Protein AF-0000000079675036 (afdb_homodimer)

Solvent-accessible surface area (backbone atoms only — not comparable to full-atom values): 7641 Å² total; per-residue (Å²): 125,34,32,35,35,34,29,41,38,58,50,90,46,71,67,40,48,29,48,46,39,22,57,54,23,51,37,70,46,49,42,29,37,29,57,34,67,95,81,51,39,25,42,38,38,34,25,54,55,59,67,67,59,52,46,51,50,40,38,75,73,58,23,64,57,45,81,74,43,79,42,84,42,133,127,35,32,35,35,36,28,41,39,58,49,91,46,71,68,40,48,28,48,45,39,21,56,55,23,52,37,69,46,51,42,30,35,31,59,35,69,96,80,50,40,25,42,39,37,32,25,54,56,59,66,66,59,52,45,51,51,39,38,74,73,58,23,64,57,45,82,74,43,80,43,82,44,131

InterPro domains:
  IPR006121 Heavy metal-associated domain, HMA [PF00403] (7-62)
  IPR006121 Heavy metal-associated domain, HMA [PS50846] (2-70)
  IPR036163 Heavy metal-associated domain superfamily [SSF55008] (1-60)
  IPR042885 Heavy metal-associated isoprenylated plant protein 47/16 [PTHR46932] (1-72)

pLDDT: mean 96.89, std 3.64, range [76.5, 98.88]

Sequence (148 aa):
MKQKVVLKVAMNCEKCRSEALQVAAGQAGVDSVALDGKEKEKVVVIGDFDAVKLTNNLRKKVGATEILTLGKHNMKQKVVLKVAMNCEKCRSEALQVAAGQAGVDSVALDGKEKEKVVVIGDFDAVKLTNNLRKKVGATEILTLGKHN

Secondary structure (DSSP, 8-s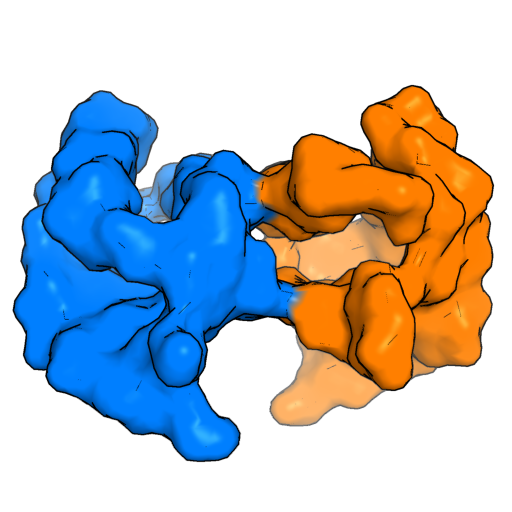tate):
-EEEEEEEE---SHHHHHHHHHHHHHSTTEEEEEEESTTS-EEEEEES--HHHHHHHHHHHT--EEEEEEEEE-/-EEEEEEEE---SHHHHHHHHHHHHHSTTEEEEEEESTTS-EEEEEES--HHHHHHHHHHHT--EEEEEEEEE-

Structure (mmCIF, N/CA/C/O backbone):
data_AF-0000000079675036-model_v1
#
loop_
_entity.id
_entity.type
_entity.pdbx_description
1 polymer 'HMA domain-containing protein'
#
loop_
_atom_site.group_PDB
_atom_site.id
_atom_site.type_symbol
_atom_site.label_atom_id
_atom_site.label_alt_id
_atom_site.label_comp_id
_atom_site.label_asym_id
_atom_site.label_entity_id
_atom_site.label_seq_id
_atom_site.pdbx_PDB_ins_code
_atom_site.Cartn_x
_atom_site.Cartn_y
_atom_site.Cartn_z
_atom_site.occupancy
_atom_site.B_iso_or_equiv
_atom_site.auth_seq_id
_atom_site.auth_comp_id
_atom_site.auth_asym_id
_atom_site.auth_atom_id
_atom_site.pdbx_PDB_model_num
ATOM 1 N N . MET A 1 1 ? 17.047 -1.987 -10.453 1 78.62 1 MET A N 1
ATOM 2 C CA . MET A 1 1 ? 15.969 -1.927 -11.43 1 78.62 1 MET A CA 1
ATOM 3 C C . MET A 1 1 ? 14.641 -2.318 -10.797 1 78.62 1 MET A C 1
ATOM 5 O O . MET A 1 1 ? 14.562 -3.307 -10.07 1 78.62 1 MET A O 1
ATOM 9 N N . LYS A 1 2 ? 13.617 -1.533 -11.023 1 94.94 2 LYS A N 1
ATOM 10 C CA . LYS A 1 2 ? 12.336 -1.777 -10.375 1 94.94 2 LYS A CA 1
ATOM 11 C C . LYS A 1 2 ? 11.469 -2.727 -11.195 1 94.94 2 LYS A C 1
ATOM 13 O O . LYS A 1 2 ? 11.711 -2.906 -12.398 1 94.94 2 LYS A O 1
ATOM 18 N N . GLN A 1 3 ? 10.695 -3.477 -10.508 1 98.62 3 GLN A N 1
ATOM 19 C CA . GLN A 1 3 ? 9.766 -4.395 -11.156 1 98.62 3 GLN A CA 1
ATOM 20 C C . GLN A 1 3 ? 8.32 -4.027 -10.844 1 98.62 3 GLN A C 1
ATOM 22 O O . GLN A 1 3 ? 8.047 -3.361 -9.844 1 98.62 3 GLN A O 1
ATOM 27 N N . LYS A 1 4 ? 7.422 -4.43 -11.828 1 98.69 4 LYS A N 1
ATOM 28 C CA . LYS A 1 4 ? 5.973 -4.441 -11.648 1 98.69 4 LYS A CA 1
ATOM 29 C C . LYS A 1 4 ? 5.438 -5.871 -11.625 1 98.69 4 LYS A C 1
ATOM 31 O O . LYS A 1 4 ? 5.629 -6.625 -12.586 1 98.69 4 LYS A O 1
ATOM 36 N N . VAL A 1 5 ? 4.844 -6.234 -10.57 1 98.75 5 VAL A N 1
ATOM 37 C CA . VAL A 1 5 ? 4.262 -7.562 -10.414 1 98.75 5 VAL A CA 1
ATOM 38 C C . VAL A 1 5 ? 2.754 -7.445 -10.195 1 98.75 5 VAL A C 1
ATOM 40 O O . VAL A 1 5 ? 2.303 -6.645 -9.367 1 98.75 5 VAL A O 1
ATOM 43 N N . VAL A 1 6 ? 1.995 -8.164 -11.016 1 98.88 6 VAL A N 1
ATOM 44 C CA . VAL A 1 6 ? 0.549 -8.25 -10.844 1 98.88 6 VAL A CA 1
ATOM 45 C C . VAL A 1 6 ? 0.176 -9.625 -10.297 1 98.88 6 VAL A C 1
ATOM 47 O O . VAL A 1 6 ? 0.506 -10.648 -10.898 1 98.88 6 VAL A O 1
ATOM 50 N N . LEU A 1 7 ? -0.489 -9.633 -9.148 1 98.81 7 LEU A N 1
ATOM 51 C CA . LEU A 1 7 ? -0.859 -10.875 -8.477 1 98.81 7 LEU A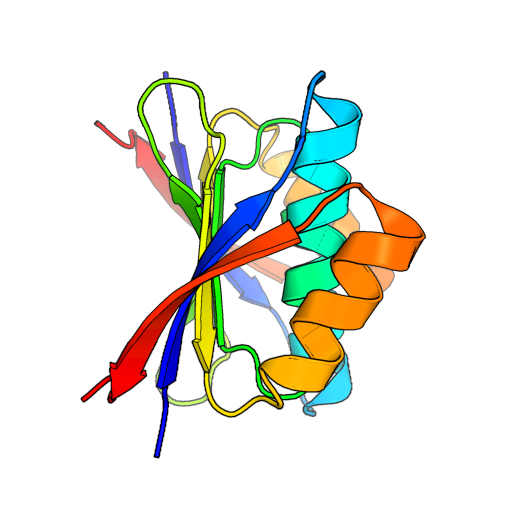 CA 1
ATOM 52 C C . LEU A 1 7 ? -2.375 -11.016 -8.383 1 98.81 7 LEU A C 1
ATOM 54 O O . LEU A 1 7 ? -3.074 -10.039 -8.086 1 98.81 7 LEU A O 1
ATOM 58 N N . LYS A 1 8 ? -2.84 -12.18 -8.734 1 98.75 8 LYS A N 1
ATOM 59 C CA . LYS A 1 8 ? -4.211 -12.539 -8.375 1 98.75 8 LYS A CA 1
ATOM 60 C C . LYS A 1 8 ? -4.262 -13.203 -7.004 1 98.75 8 LYS A C 1
ATOM 62 O O . LYS A 1 8 ? -3.633 -14.242 -6.785 1 98.75 8 LYS A O 1
ATOM 67 N N . VA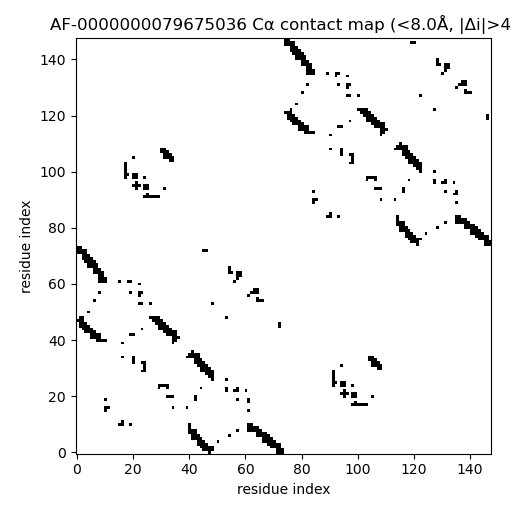L A 1 9 ? -4.984 -12.555 -6.129 1 98.69 9 VAL A N 1
ATOM 68 C CA . VAL A 1 9 ? -5.059 -13.031 -4.75 1 98.69 9 VAL A CA 1
ATOM 69 C C . VAL A 1 9 ? -6.512 -13.328 -4.387 1 98.69 9 VAL A C 1
ATOM 71 O O . VAL A 1 9 ? -7.414 -12.555 -4.719 1 98.69 9 VAL A O 1
ATOM 74 N N . ALA A 1 10 ? -6.773 -14.469 -3.754 1 97.94 10 ALA A N 1
ATOM 75 C CA . ALA A 1 10 ? -8.109 -14.781 -3.26 1 97.94 10 ALA A CA 1
ATOM 76 C C . ALA A 1 10 ? -8.477 -13.914 -2.062 1 97.94 10 ALA A C 1
ATOM 78 O O . ALA A 1 10 ? -8.148 -14.242 -0.921 1 97.94 10 ALA A O 1
ATOM 79 N N . MET A 1 11 ? -9.188 -12.742 -2.367 1 96.62 11 MET A N 1
ATOM 80 C CA . MET A 1 11 ? -9.672 -11.805 -1.361 1 96.62 11 MET A CA 1
ATOM 81 C C . MET A 1 11 ? -11.195 -11.711 -1.395 1 96.62 11 MET A C 1
ATOM 83 O O . MET A 1 11 ? -11.766 -11.156 -2.338 1 96.62 11 MET A O 1
ATOM 87 N N . ASN A 1 12 ? -11.844 -12.234 -0.387 1 91.62 12 ASN A N 1
ATOM 88 C CA . ASN A 1 12 ? -13.297 -12.367 -0.477 1 91.62 12 ASN A CA 1
ATOM 89 C C . ASN A 1 12 ? -14.016 -11.297 0.342 1 91.62 12 ASN A C 1
ATOM 91 O O . ASN A 1 12 ? -15.242 -11.219 0.333 1 91.62 12 ASN A O 1
ATOM 95 N N . CYS A 1 13 ? -13.336 -10.438 1.024 1 95.06 13 CYS A N 1
ATOM 96 C CA . CYS A 1 13 ? -13.938 -9.391 1.84 1 95.06 13 CYS A CA 1
ATOM 97 C C . CYS A 1 13 ? -13.016 -8.18 1.951 1 95.06 13 CYS A C 1
ATOM 99 O O . CYS A 1 13 ? -11.867 -8.234 1.516 1 95.06 13 CYS A O 1
ATOM 101 N N . GLU A 1 14 ? -13.523 -7.145 2.51 1 93.56 14 GLU A N 1
ATOM 102 C CA . GLU A 1 14 ? -12.766 -5.898 2.629 1 93.56 14 GLU A CA 1
ATOM 103 C C . GLU A 1 14 ? -11.539 -6.082 3.521 1 93.56 14 GLU A C 1
ATOM 105 O O . GLU A 1 14 ? -10.484 -5.504 3.258 1 93.56 14 GLU A O 1
ATOM 110 N N . LYS A 1 15 ? -11.688 -6.84 4.547 1 95.12 15 LYS A N 1
ATOM 111 C CA . LYS A 1 15 ? -10.57 -7.09 5.453 1 95.12 15 LYS A CA 1
ATOM 112 C C . LYS A 1 15 ? -9.422 -7.789 4.73 1 95.12 15 LYS A C 1
ATOM 114 O O . LYS A 1 15 ? -8.258 -7.449 4.926 1 95.12 15 LYS A O 1
ATOM 119 N N . CYS A 1 16 ? -9.688 -8.766 3.908 1 97.19 16 CYS A N 1
ATOM 120 C CA . CYS A 1 16 ? -8.664 -9.477 3.15 1 97.19 16 CYS A CA 1
ATOM 121 C C . CYS A 1 16 ? -7.949 -8.539 2.184 1 97.19 16 CYS A C 1
ATOM 123 O O . CYS A 1 16 ? -6.742 -8.664 1.966 1 97.19 16 CYS A O 1
ATOM 125 N N . ARG A 1 17 ? -8.711 -7.582 1.592 1 97.12 17 ARG A N 1
ATOM 126 C CA . ARG A 1 17 ? -8.117 -6.629 0.667 1 97.12 17 ARG A CA 1
ATOM 127 C C . ARG A 1 17 ? -7.164 -5.684 1.394 1 97.12 17 ARG A C 1
ATOM 129 O O . ARG A 1 17 ? -6.047 -5.441 0.932 1 97.12 17 ARG A O 1
ATOM 136 N N . SER A 1 18 ? -7.617 -5.25 2.541 1 96.81 18 SER A N 1
ATOM 137 C CA . SER A 1 18 ? -6.762 -4.371 3.334 1 96.81 18 SER A CA 1
ATOM 138 C C . SER A 1 18 ? -5.512 -5.098 3.812 1 96.81 18 SER A C 1
ATOM 140 O O . SER A 1 18 ? -4.418 -4.531 3.805 1 96.81 18 SER A O 1
ATOM 142 N N . GLU A 1 19 ? -5.66 -6.391 4.172 1 97.44 19 GLU A N 1
ATOM 143 C CA . GLU A 1 19 ? -4.531 -7.195 4.617 1 97.44 19 GLU A CA 1
ATOM 144 C C . GLU A 1 19 ? -3.553 -7.457 3.473 1 97.44 19 GLU A C 1
ATOM 146 O O . GLU A 1 19 ? -2.336 -7.434 3.67 1 97.44 19 GLU A O 1
ATOM 151 N N . ALA A 1 20 ? -4.062 -7.68 2.312 1 98.56 20 ALA A N 1
ATOM 152 C CA . ALA A 1 20 ? -3.189 -7.891 1.162 1 98.56 20 ALA A CA 1
ATOM 153 C C . ALA A 1 20 ? -2.34 -6.656 0.882 1 98.56 20 ALA A C 1
ATOM 155 O O . ALA A 1 20 ? -1.132 -6.766 0.654 1 98.56 20 ALA A O 1
ATOM 156 N N . LEU A 1 21 ? -2.975 -5.484 0.923 1 98.62 21 LEU A N 1
ATOM 157 C CA . LEU A 1 21 ? -2.238 -4.238 0.733 1 98.62 21 LEU A CA 1
ATOM 158 C C . LEU A 1 21 ? -1.151 -4.082 1.79 1 98.62 21 LEU A C 1
ATOM 160 O O . LEU A 1 21 ? -0.008 -3.752 1.468 1 98.62 21 LEU A O 1
ATOM 164 N N . GLN A 1 22 ? -1.49 -4.426 3.059 1 98.19 22 GLN A N 1
ATOM 165 C CA . GLN A 1 22 ? -0.562 -4.273 4.176 1 98.19 22 GLN A CA 1
ATOM 166 C C . GLN A 1 22 ? 0.635 -5.211 4.023 1 98.19 22 GLN A C 1
ATOM 168 O O . GLN A 1 22 ? 1.779 -4.797 4.23 1 98.19 22 GLN A O 1
ATOM 173 N N . VAL A 1 23 ? 0.344 -6.426 3.68 1 98.31 23 VAL A N 1
ATOM 174 C CA . VAL A 1 23 ? 1.399 -7.422 3.521 1 98.31 23 VAL A CA 1
ATOM 175 C C . VAL A 1 23 ? 2.324 -7.016 2.375 1 98.31 23 VAL A C 1
ATOM 177 O O . VAL A 1 23 ? 3.549 -7.059 2.512 1 98.31 23 VAL A O 1
ATOM 180 N N . ALA A 1 24 ? 1.745 -6.582 1.267 1 98.69 24 ALA A N 1
ATOM 181 C CA . ALA A 1 24 ? 2.555 -6.184 0.116 1 98.69 24 ALA A CA 1
ATOM 182 C C . ALA A 1 24 ? 3.373 -4.938 0.425 1 98.69 24 ALA A C 1
ATOM 184 O O . AL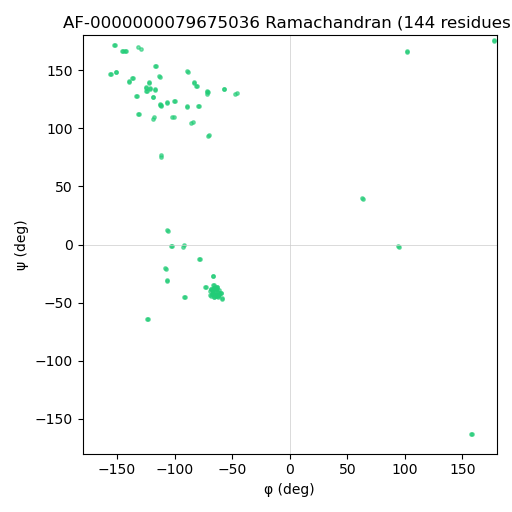A A 1 24 ? 4.559 -4.867 0.096 1 98.69 24 ALA A O 1
ATOM 185 N N . ALA A 1 25 ? 2.715 -3.998 1.104 1 98.38 25 ALA A N 1
ATOM 186 C CA . ALA A 1 25 ? 3.371 -2.736 1.433 1 98.38 25 ALA A CA 1
ATOM 187 C C . ALA A 1 25 ? 4.516 -2.953 2.42 1 98.38 25 ALA A C 1
ATOM 189 O O . ALA A 1 25 ? 5.484 -2.189 2.436 1 98.38 25 ALA A O 1
ATOM 190 N N . GLY A 1 26 ? 4.391 -3.982 3.186 1 97.19 26 GLY A N 1
ATOM 191 C CA . GLY A 1 26 ? 5.387 -4.281 4.203 1 97.19 26 GLY A CA 1
ATOM 192 C C . GLY A 1 26 ? 6.629 -4.941 3.646 1 97.19 26 GLY A C 1
ATOM 193 O O . GLY A 1 26 ? 7.656 -5.016 4.324 1 97.19 26 GLY A O 1
ATOM 194 N N . GLN A 1 27 ? 6.57 -5.371 2.459 1 97.12 27 GLN A N 1
ATOM 195 C CA . GLN A 1 27 ? 7.723 -6.012 1.831 1 97.12 27 GLN A CA 1
ATOM 196 C C . GLN A 1 27 ? 8.812 -4.992 1.521 1 97.12 27 GLN A C 1
ATOM 198 O O . GLN A 1 27 ? 8.547 -3.943 0.932 1 97.12 27 GLN A O 1
ATOM 203 N N . ALA A 1 28 ? 10.055 -5.352 1.938 1 95.5 28 ALA A N 1
ATOM 204 C CA . ALA A 1 28 ? 11.195 -4.48 1.654 1 95.5 28 ALA A CA 1
ATOM 205 C C . ALA A 1 28 ? 11.328 -4.227 0.156 1 95.5 28 ALA A C 1
ATOM 207 O O . ALA A 1 28 ? 11.242 -5.156 -0.649 1 95.5 28 ALA A O 1
ATOM 208 N N . GLY A 1 29 ? 11.531 -2.945 -0.116 1 96.75 29 GLY A N 1
ATOM 209 C CA . GLY A 1 29 ? 11.82 -2.615 -1.503 1 96.75 29 GLY A CA 1
ATOM 210 C C . GLY A 1 29 ? 10.586 -2.207 -2.289 1 96.75 29 GLY A C 1
ATOM 211 O O . GLY A 1 29 ? 10.688 -1.825 -3.455 1 96.75 29 GLY A O 1
ATOM 212 N N . VAL A 1 30 ? 9.445 -2.244 -1.64 1 98.25 30 VAL A N 1
ATOM 213 C CA . VAL A 1 30 ? 8.211 -1.858 -2.309 1 98.25 30 VAL A CA 1
ATOM 214 C C . VAL A 1 30 ? 8.086 -0.336 -2.332 1 98.25 30 VAL A C 1
ATOM 216 O O . VAL A 1 30 ? 8.328 0.328 -1.321 1 98.25 30 VAL A O 1
ATOM 219 N N . ASP A 1 31 ? 7.664 0.15 -3.543 1 97.81 31 ASP A N 1
ATOM 220 C CA . ASP A 1 31 ? 7.449 1.585 -3.703 1 97.81 31 ASP A CA 1
ATOM 221 C C . ASP A 1 31 ? 5.957 1.911 -3.766 1 97.81 31 ASP A C 1
ATOM 223 O O . ASP A 1 31 ? 5.539 3.004 -3.377 1 97.81 31 ASP A O 1
ATOM 227 N N . SE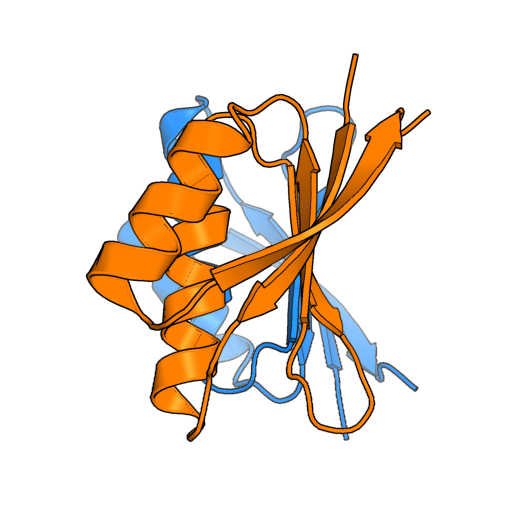R A 1 32 ? 5.188 0.939 -4.305 1 98.62 32 SER A N 1
ATOM 228 C CA . SER A 1 32 ? 3.758 1.177 -4.449 1 98.62 32 SER A CA 1
ATOM 229 C C . SER A 1 32 ? 2.98 -0.136 -4.496 1 98.62 32 SER A C 1
ATOM 231 O O . SER A 1 32 ? 3.475 -1.137 -5.02 1 98.62 32 SER A O 1
ATOM 233 N N . VAL A 1 33 ? 1.748 -0.057 -3.924 1 98.88 33 VAL A N 1
ATOM 234 C CA . VAL A 1 33 ? 0.809 -1.171 -3.994 1 98.88 33 VAL A CA 1
ATOM 235 C C . VAL A 1 33 ? -0.589 -0.649 -4.32 1 98.88 33 VAL A C 1
ATOM 237 O O . VAL A 1 33 ? -0.959 0.452 -3.908 1 98.88 33 VAL A O 1
ATOM 240 N N . ALA A 1 34 ? -1.31 -1.439 -5.125 1 98.81 34 ALA A N 1
ATOM 241 C CA . ALA A 1 34 ? -2.662 -1.033 -5.504 1 98.81 34 ALA A CA 1
ATOM 242 C C . ALA A 1 34 ? -3.547 -2.248 -5.762 1 98.81 34 ALA A C 1
ATOM 244 O O . ALA A 1 34 ? -3.064 -3.289 -6.215 1 98.81 34 ALA A O 1
ATOM 245 N N . LEU A 1 35 ? -4.766 -2.041 -5.465 1 98.44 35 LEU A N 1
ATOM 246 C CA . LEU A 1 35 ? -5.762 -3.016 -5.895 1 98.44 35 LEU A CA 1
ATOM 247 C C . LEU A 1 35 ? -6.191 -2.756 -7.332 1 98.44 35 LEU A C 1
ATOM 249 O O . LEU A 1 35 ? -6.309 -1.601 -7.75 1 98.44 35 LEU A O 1
ATOM 253 N N . ASP A 1 36 ? -6.367 -3.811 -8.117 1 97.69 36 ASP A N 1
ATOM 254 C CA . ASP A 1 36 ? -6.781 -3.713 -9.508 1 97.69 36 ASP A CA 1
ATOM 255 C C . ASP A 1 36 ? -7.727 -4.852 -9.883 1 97.69 36 ASP A C 1
AT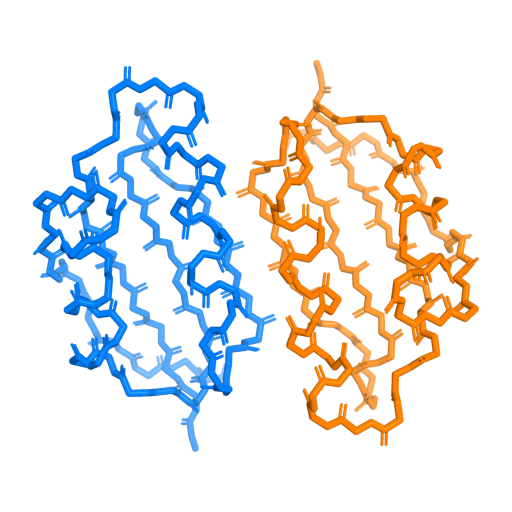OM 257 O O . ASP A 1 36 ? -7.93 -5.777 -9.094 1 97.69 36 ASP A O 1
ATOM 261 N N . GLY A 1 37 ? -8.383 -4.691 -11.039 1 95.94 37 GLY A N 1
ATOM 262 C CA . GLY A 1 37 ? -9.352 -5.656 -11.523 1 95.94 37 GLY A CA 1
ATOM 263 C C . GLY A 1 37 ? -10.789 -5.219 -11.297 1 95.94 37 GLY A C 1
ATOM 264 O O . GLY A 1 37 ? -11.055 -4.367 -10.445 1 95.94 37 GLY A O 1
ATOM 265 N N . LYS A 1 38 ? -11.641 -5.867 -11.945 1 93.31 38 LYS A N 1
ATOM 266 C CA . LYS A 1 38 ? -13.055 -5.516 -11.852 1 93.31 38 LYS A CA 1
ATOM 267 C C . LYS A 1 38 ? -13.578 -5.746 -10.438 1 93.31 38 LYS A C 1
ATOM 269 O O . LYS A 1 38 ? -14.344 -4.93 -9.914 1 93.31 38 LYS A O 1
ATOM 274 N N . GLU A 1 39 ? -13.219 -6.77 -9.805 1 93.75 39 GLU A N 1
ATOM 275 C CA . GLU A 1 39 ? -13.672 -7.117 -8.461 1 93.75 39 GLU A CA 1
ATOM 276 C C . GLU A 1 39 ? -12.57 -6.879 -7.434 1 93.75 39 GLU A C 1
ATOM 278 O O . GLU A 1 39 ? -12.625 -7.422 -6.328 1 93.75 39 GLU A O 1
ATOM 283 N N . LYS A 1 40 ? -11.516 -6.188 -7.82 1 96 40 LYS A N 1
ATOM 284 C CA . LYS A 1 40 ? -10.391 -5.887 -6.941 1 96 40 LYS A CA 1
ATOM 285 C C . LYS A 1 40 ? -9.688 -7.164 -6.488 1 96 40 LYS A C 1
ATOM 287 O O . LYS A 1 40 ? -9.344 -7.305 -5.312 1 96 40 LYS A O 1
ATOM 292 N N . GLU A 1 41 ? -9.578 -8.094 -7.488 1 97 41 GLU A N 1
ATOM 293 C CA . GLU A 1 41 ? -8.992 -9.391 -7.141 1 97 41 GLU A CA 1
ATOM 294 C C . GLU A 1 41 ? -7.492 -9.406 -7.398 1 97 41 GLU A C 1
ATOM 296 O O . GLU A 1 41 ? -6.82 -10.398 -7.129 1 97 41 GLU A O 1
ATOM 301 N N . LYS A 1 42 ? -6.969 -8.312 -7.906 1 98.56 42 LYS A N 1
ATOM 302 C CA . LYS A 1 42 ? -5.547 -8.227 -8.219 1 98.56 42 LYS A CA 1
ATOM 303 C C . LYS A 1 42 ? -4.84 -7.234 -7.297 1 98.56 42 LYS A C 1
ATOM 305 O O . LYS A 1 42 ? -5.402 -6.191 -6.953 1 98.56 42 LYS A O 1
ATOM 310 N N . VAL A 1 43 ? -3.619 -7.562 -6.961 1 98.81 43 VAL A N 1
ATOM 311 C CA . VAL A 1 43 ? -2.691 -6.66 -6.285 1 98.81 43 VAL A CA 1
ATOM 312 C C . VAL A 1 43 ? -1.533 -6.316 -7.219 1 98.81 43 VAL A C 1
ATOM 314 O O . VAL A 1 43 ? -0.863 -7.211 -7.742 1 98.81 43 VAL A O 1
ATOM 317 N N . VAL A 1 44 ? -1.329 -5.008 -7.539 1 98.88 44 VAL A N 1
ATOM 318 C CA . VAL A 1 44 ? -0.224 -4.516 -8.352 1 98.88 44 VAL A CA 1
ATOM 319 C C . VAL A 1 44 ? 0.868 -3.943 -7.453 1 98.88 44 VAL A C 1
ATOM 321 O O . VAL A 1 44 ? 0.606 -3.057 -6.637 1 98.88 44 VAL A O 1
ATOM 324 N N . VAL A 1 45 ? 2.057 -4.488 -7.613 1 98.88 45 VAL A N 1
ATOM 325 C CA . VAL A 1 45 ? 3.16 -4.078 -6.754 1 98.88 45 VAL A CA 1
ATOM 326 C C . VAL A 1 45 ? 4.332 -3.592 -7.605 1 98.88 45 VAL A C 1
ATOM 328 O O . VAL A 1 45 ? 4.711 -4.25 -8.578 1 98.88 45 VAL A O 1
ATOM 331 N N . ILE A 1 46 ? 4.875 -2.445 -7.234 1 98.75 46 ILE A N 1
ATOM 332 C CA . ILE A 1 46 ? 6.012 -1.878 -7.945 1 98.75 46 ILE A CA 1
ATOM 333 C C . ILE A 1 46 ? 7.156 -1.618 -6.969 1 98.75 46 ILE A C 1
ATOM 335 O O . ILE A 1 46 ? 6.934 -1.118 -5.863 1 98.75 46 ILE A O 1
ATOM 339 N N . GLY A 1 47 ? 8.344 -1.972 -7.305 1 98.19 47 GLY A N 1
ATOM 340 C CA . GLY A 1 47 ? 9.516 -1.701 -6.484 1 98.19 47 GLY A CA 1
ATOM 341 C C . GLY A 1 47 ? 10.68 -2.627 -6.781 1 98.19 47 GLY A C 1
ATOM 342 O O . GLY A 1 47 ? 10.797 -3.143 -7.895 1 98.19 47 GLY A O 1
ATOM 343 N N . ASP A 1 48 ? 11.625 -2.699 -5.91 1 97.31 48 ASP A N 1
ATOM 344 C CA . ASP A 1 48 ? 12.781 -3.596 -5.93 1 97.31 48 ASP A CA 1
ATOM 345 C C . ASP A 1 48 ? 12.695 -4.621 -4.801 1 97.31 48 ASP A C 1
ATOM 347 O O . ASP A 1 48 ? 13.352 -4.465 -3.768 1 97.31 48 ASP A O 1
ATOM 351 N N . PHE A 1 49 ? 11.828 -5.555 -5.062 1 97.31 49 PHE A N 1
ATOM 352 C CA . PHE A 1 49 ? 11.508 -6.52 -4.02 1 97.31 49 PHE A CA 1
ATOM 353 C C . PHE A 1 49 ? 11.625 -7.945 -4.543 1 97.31 49 PHE A C 1
ATOM 355 O O . PHE A 1 49 ? 11.789 -8.156 -5.746 1 97.31 49 PHE A O 1
ATOM 362 N N . ASP A 1 50 ? 11.602 -8.984 -3.66 1 97.75 50 ASP A N 1
ATOM 363 C CA . ASP A 1 50 ? 11.578 -10.406 -3.971 1 97.75 50 ASP A CA 1
ATOM 364 C C . ASP A 1 50 ? 10.156 -10.891 -4.25 1 97.75 50 ASP A C 1
ATOM 366 O O . ASP A 1 50 ? 9.383 -11.125 -3.318 1 97.75 50 ASP A O 1
ATOM 370 N N . ALA A 1 51 ? 9.844 -11.125 -5.512 1 97.56 51 ALA A N 1
ATOM 371 C CA . ALA A 1 51 ? 8.484 -11.445 -5.938 1 97.56 51 ALA A CA 1
ATOM 372 C C . ALA A 1 51 ? 8.047 -12.797 -5.383 1 97.56 51 ALA A C 1
ATOM 374 O O . ALA A 1 51 ? 6.871 -12.992 -5.059 1 97.56 51 ALA A O 1
ATOM 375 N N . VAL A 1 52 ? 9 -13.695 -5.289 1 97.44 52 VAL A N 1
ATOM 376 C CA . VAL A 1 52 ? 8.695 -15.023 -4.777 1 97.44 52 VAL A CA 1
ATOM 377 C C . VAL A 1 52 ? 8.352 -14.938 -3.291 1 97.44 52 VAL A C 1
ATOM 379 O O . VAL A 1 52 ? 7.371 -15.531 -2.838 1 97.44 52 VAL A O 1
ATOM 382 N N . LYS A 1 53 ? 9.148 -14.172 -2.59 1 98.19 53 LYS A N 1
ATOM 383 C CA . LYS A 1 53 ? 8.898 -14.008 -1.16 1 98.19 53 LYS A CA 1
ATOM 384 C C . LYS A 1 53 ? 7.57 -13.305 -0.912 1 98.19 53 LYS A C 1
ATOM 386 O O . LYS A 1 53 ? 6.797 -13.719 -0.044 1 98.19 53 LYS A O 1
ATOM 391 N N . LEU A 1 54 ? 7.273 -12.312 -1.612 1 98.5 54 LEU A N 1
ATOM 392 C CA . LEU A 1 54 ? 6.012 -11.594 -1.484 1 98.5 54 LEU A CA 1
ATOM 393 C C . LEU A 1 54 ? 4.828 -12.523 -1.739 1 98.5 54 LEU A C 1
ATOM 395 O O . LEU A 1 54 ? 3.871 -12.539 -0.964 1 98.5 54 LEU A O 1
ATOM 399 N N . THR A 1 55 ? 4.918 -13.289 -2.785 1 98.62 55 THR A N 1
ATOM 400 C CA . THR A 1 55 ? 3.84 -14.195 -3.158 1 98.62 55 THR A CA 1
ATOM 401 C C . THR A 1 55 ? 3.586 -15.219 -2.055 1 98.62 55 THR A C 1
ATOM 403 O O . THR A 1 55 ? 2.436 -15.484 -1.701 1 98.62 55 THR A O 1
ATOM 406 N N . ASN A 1 56 ? 4.672 -15.703 -1.507 1 98.69 56 ASN A N 1
ATOM 407 C CA . ASN A 1 56 ? 4.547 -16.688 -0.434 1 98.69 56 ASN A CA 1
ATOM 408 C C . ASN A 1 56 ? 3.92 -16.078 0.815 1 98.69 56 ASN A C 1
ATOM 410 O O . ASN A 1 56 ? 3.104 -16.719 1.482 1 98.69 56 ASN A O 1
ATOM 414 N N . ASN A 1 57 ? 4.27 -14.852 1.123 1 98.62 57 ASN A N 1
ATOM 415 C CA . ASN A 1 57 ? 3.689 -14.164 2.27 1 98.62 57 ASN A CA 1
ATOM 416 C C . ASN A 1 57 ? 2.191 -13.938 2.088 1 98.62 57 ASN A C 1
ATOM 418 O O . ASN A 1 57 ? 1.414 -14.102 3.029 1 98.62 57 ASN A O 1
ATOM 422 N N . LEU A 1 58 ? 1.788 -13.648 0.941 1 98.62 58 LEU A N 1
ATOM 423 C CA . LEU A 1 58 ? 0.371 -13.453 0.654 1 98.62 58 LEU A CA 1
ATOM 424 C C . LEU A 1 58 ? -0.396 -14.766 0.778 1 98.62 58 LEU A C 1
ATOM 426 O O . LEU A 1 58 ? -1.504 -14.789 1.317 1 98.62 58 LEU A O 1
ATOM 430 N N . ARG A 1 59 ? 0.264 -15.805 0.302 1 98.44 59 ARG A N 1
ATOM 431 C CA . ARG A 1 59 ? -0.368 -17.109 0.438 1 98.44 59 ARG A CA 1
ATOM 432 C C . ARG A 1 59 ? -0.57 -17.469 1.906 1 98.44 59 ARG A C 1
ATOM 434 O O . ARG A 1 59 ? -1.617 -18 2.281 1 98.44 59 ARG A O 1
ATOM 441 N N . LYS A 1 60 ? 0.369 -17.172 2.662 1 98.5 60 LYS A N 1
ATOM 442 C CA . LYS A 1 60 ? 0.358 -17.547 4.074 1 98.5 60 LYS A CA 1
ATOM 443 C C . LYS A 1 60 ? -0.637 -16.688 4.855 1 98.5 60 LYS A C 1
ATOM 445 O O . LYS A 1 60 ? -1.334 -17.188 5.738 1 98.5 60 LYS A O 1
ATOM 450 N N . LYS A 1 61 ? -0.732 -15.461 4.492 1 97.88 61 LYS A N 1
ATOM 451 C CA . LYS A 1 61 ? -1.391 -14.516 5.391 1 97.88 61 LYS A CA 1
ATOM 452 C C . LYS A 1 61 ? -2.762 -14.117 4.855 1 97.88 61 LYS A C 1
ATOM 454 O O . LYS A 1 61 ? -3.615 -13.641 5.609 1 97.88 61 LYS A O 1
ATOM 459 N N . VAL A 1 62 ? -2.998 -14.258 3.641 1 97.94 62 VAL A N 1
ATOM 460 C CA . VAL A 1 62 ? -4.23 -13.719 3.078 1 97.94 62 VAL A CA 1
ATOM 461 C C . VAL A 1 62 ? -5.02 -14.836 2.395 1 97.94 62 VAL A C 1
ATOM 463 O O . VAL A 1 62 ? -6.141 -15.148 2.799 1 97.94 62 VAL A O 1
ATOM 466 N N . GLY A 1 63 ? -4.367 -15.367 1.318 1 97.81 63 GLY A N 1
ATOM 467 C CA . GLY A 1 63 ? -5.078 -16.375 0.549 1 97.81 63 GLY A CA 1
ATOM 468 C C . GLY A 1 63 ? -4.297 -16.859 -0.658 1 97.81 63 GLY A C 1
ATOM 469 O O . GLY A 1 63 ? -3.176 -16.422 -0.902 1 97.81 63 GLY A O 1
ATOM 470 N N . ALA A 1 64 ? -4.891 -17.891 -1.363 1 98.44 64 ALA A N 1
ATOM 471 C CA . ALA A 1 64 ? -4.262 -18.391 -2.582 1 98.44 64 ALA A CA 1
ATOM 472 C C . ALA A 1 64 ? -3.824 -17.25 -3.488 1 98.44 64 ALA A C 1
ATOM 474 O O . ALA A 1 64 ? -4.594 -16.312 -3.73 1 98.44 64 ALA A O 1
ATOM 475 N N . THR A 1 65 ? -2.533 -17.312 -3.945 1 98.62 65 THR A N 1
ATOM 476 C CA . THR A 1 65 ? -1.946 -16.219 -4.711 1 98.62 65 THR A CA 1
ATOM 477 C C . THR A 1 65 ? -1.214 -16.75 -5.941 1 98.62 65 THR A C 1
ATOM 479 O O . THR A 1 65 ? -0.432 -17.703 -5.84 1 98.62 65 THR A O 1
ATOM 482 N N . GLU A 1 66 ? -1.576 -16.172 -7.098 1 98.19 66 GLU A N 1
ATOM 483 C CA . GLU A 1 66 ? -0.893 -16.5 -8.344 1 98.19 66 GLU A CA 1
ATOM 484 C C . GLU A 1 66 ? -0.293 -15.266 -8.992 1 98.19 66 GLU A C 1
ATOM 486 O O . GLU A 1 66 ? -0.909 -14.195 -8.992 1 98.19 66 GLU A O 1
ATOM 491 N N . ILE A 1 67 ? 0.975 -15.383 -9.562 1 98.31 67 ILE A N 1
ATOM 492 C CA . ILE A 1 67 ? 1.586 -14.297 -10.312 1 98.31 67 ILE A CA 1
ATOM 493 C C . ILE A 1 67 ? 1.008 -14.25 -11.719 1 98.31 67 ILE A C 1
ATOM 495 O O . ILE A 1 67 ? 1.131 -15.211 -12.477 1 98.31 67 ILE A O 1
ATOM 499 N N . LEU A 1 68 ? 0.424 -13.242 -12.078 1 98.38 68 LEU A N 1
ATOM 500 C CA . LEU A 1 68 ? -0.142 -13.094 -13.414 1 98.38 68 LEU A CA 1
ATOM 501 C C . LEU A 1 68 ? 0.869 -12.453 -14.359 1 98.38 68 LEU A C 1
ATOM 503 O O . LEU A 1 68 ? 0.988 -12.867 -15.516 1 98.38 68 LEU A O 1
ATOM 507 N N . THR A 1 69 ? 1.52 -11.398 -13.891 1 97.62 69 THR A N 1
ATOM 508 C CA . THR A 1 69 ? 2.541 -10.742 -14.703 1 97.62 69 THR A CA 1
ATOM 509 C C . THR A 1 69 ? 3.734 -10.336 -13.844 1 97.62 69 THR A C 1
ATOM 511 O O . THR A 1 69 ? 3.574 -10.008 -12.664 1 97.62 69 THR A O 1
ATOM 514 N N . LEU A 1 70 ? 4.914 -10.492 -14.375 1 96.38 70 LEU A N 1
ATOM 515 C CA . LEU A 1 70 ? 6.176 -10.016 -13.82 1 96.38 70 LEU A CA 1
ATOM 516 C C . LEU A 1 70 ? 6.992 -9.281 -14.883 1 96.38 70 LEU A C 1
ATOM 518 O O . LEU A 1 70 ? 7.328 -9.852 -15.922 1 96.38 70 LEU A O 1
ATOM 522 N N . GLY A 1 71 ? 7.121 -7.941 -14.633 1 96.12 71 GLY A N 1
ATOM 523 C CA . GLY A 1 71 ? 7.855 -7.207 -15.656 1 96.12 71 GLY A CA 1
ATOM 524 C C . GLY A 1 71 ? 8.688 -6.07 -15.086 1 96.12 71 GLY A C 1
ATOM 525 O O . GLY A 1 71 ? 8.5 -5.672 -13.938 1 96.12 71 GLY A O 1
ATOM 526 N N . LYS A 1 72 ? 9.648 -5.523 -15.992 1 94.19 72 LYS A N 1
ATOM 527 C CA . LYS A 1 72 ? 10.453 -4.367 -15.609 1 94.19 72 LYS A CA 1
ATOM 528 C C . LYS A 1 72 ? 9.609 -3.094 -15.578 1 94.19 72 LYS A C 1
ATOM 530 O O . LYS A 1 72 ? 8.711 -2.918 -16.406 1 94.19 72 LYS A O 1
ATOM 535 N N . HIS A 1 73 ? 9.82 -2.432 -14.453 1 91.19 73 HIS A N 1
ATOM 536 C CA . HIS A 1 73 ? 9.188 -1.119 -14.352 1 91.19 73 HIS A CA 1
ATOM 537 C C . HIS A 1 73 ? 10.195 -0.003 -14.594 1 91.19 73 HIS A C 1
ATOM 539 O O . HIS A 1 73 ? 11.227 0.068 -13.914 1 91.19 73 HIS A O 1
ATOM 545 N N . ASN A 1 74 ? 10.148 0.755 -15.727 1 77 74 ASN A N 1
ATOM 546 C CA . ASN A 1 74 ? 11.117 1.755 -16.172 1 77 74 ASN A CA 1
ATOM 547 C C . ASN A 1 74 ? 10.875 3.105 -15.5 1 77 74 ASN A C 1
ATOM 549 O O . ASN A 1 74 ? 9.727 3.455 -15.195 1 77 74 ASN A O 1
ATOM 553 N N . MET B 1 1 ? -17.266 8.289 -3.576 1 78.38 1 MET B N 1
ATOM 554 C CA . MET B 1 1 ? -16.297 9.039 -4.363 1 78.38 1 MET B CA 1
ATOM 555 C C . MET B 1 1 ? -14.898 8.891 -3.785 1 78.38 1 MET B C 1
ATOM 557 O O . MET B 1 1 ? -14.703 9 -2.572 1 78.38 1 MET B O 1
ATOM 561 N N . LYS B 1 2 ? -13.922 8.602 -4.613 1 95 2 LYS B N 1
ATOM 562 C CA . LYS B 1 2 ? -12.57 8.336 -4.133 1 95 2 LYS B CA 1
ATOM 563 C C . LYS B 1 2 ? -11.758 9.625 -4.047 1 95 2 LYS B C 1
ATOM 565 O O . LYS B 1 2 ? -12.109 10.633 -4.656 1 95 2 LYS B O 1
ATOM 570 N N . GLN B 1 3 ? -10.867 9.609 -3.117 1 98.62 3 GLN B N 1
ATOM 571 C CA . GLN B 1 3 ? -9.969 10.742 -2.947 1 98.62 3 GLN B CA 1
ATOM 572 C C . GLN B 1 3 ? -8.516 10.336 -3.184 1 98.62 3 GLN B C 1
ATOM 574 O O . GLN B 1 3 ? -8.172 9.156 -3.072 1 98.62 3 GLN B O 1
ATOM 579 N N . LYS B 1 4 ? -7.73 11.375 -3.607 1 98.62 4 LYS B N 1
ATOM 580 C CA . LYS B 1 4 ? -6.27 11.32 -3.637 1 98.62 4 LYS B CA 1
ATOM 581 C C . LYS B 1 4 ? -5.664 12.266 -2.605 1 98.62 4 LYS B C 1
ATOM 583 O O . LYS B 1 4 ? -5.918 13.469 -2.637 1 98.62 4 LYS B O 1
ATOM 588 N N . VAL B 1 5 ? -4.93 11.742 -1.721 1 98.75 5 VAL B N 1
ATOM 589 C CA . VAL B 1 5 ? -4.27 12.516 -0.678 1 98.75 5 VAL B CA 1
ATOM 590 C C . VAL B 1 5 ? -2.754 12.352 -0.79 1 98.75 5 VAL B C 1
ATOM 592 O O . VAL B 1 5 ? -2.254 11.234 -0.915 1 98.75 5 VAL B O 1
ATOM 595 N N . VAL B 1 6 ? -2.051 13.469 -0.85 1 98.88 6 VAL B N 1
ATOM 596 C CA . VAL B 1 6 ? -0.591 13.477 -0.83 1 98.88 6 VAL B CA 1
ATOM 597 C C . VAL B 1 6 ? -0.095 13.977 0.525 1 98.88 6 VAL B C 1
ATOM 599 O O . VAL B 1 6 ? -0.436 15.078 0.949 1 98.88 6 VAL B O 1
ATOM 602 N N . LEU B 1 7 ? 0.687 13.148 1.19 1 98.81 7 LEU B N 1
ATOM 603 C CA . LEU B 1 7 ? 1.188 13.461 2.521 1 98.81 7 LEU B CA 1
ATOM 604 C C . LEU B 1 7 ? 2.711 13.562 2.521 1 98.81 7 LEU B C 1
ATOM 606 O O . LEU B 1 7 ? 3.389 12.742 1.896 1 98.81 7 LEU B O 1
ATOM 610 N N . LYS B 1 8 ? 3.191 14.609 3.145 1 98.75 8 LYS B N 1
ATOM 611 C CA . LYS B 1 8 ? 4.605 14.648 3.504 1 98.75 8 LYS B CA 1
ATOM 612 C C . LYS B 1 8 ? 4.84 14.047 4.887 1 98.75 8 LYS B C 1
ATOM 614 O O . LYS B 1 8 ? 4.285 14.516 5.879 1 98.75 8 LYS B O 1
ATOM 619 N N . VAL B 1 9 ? 5.617 12.992 4.875 1 98.69 9 VAL B N 1
ATOM 620 C CA . VAL B 1 9 ? 5.867 12.266 6.117 1 98.69 9 VAL B CA 1
ATOM 621 C C . VAL B 1 9 ? 7.363 12.25 6.414 1 98.69 9 VAL B C 1
ATOM 623 O O . VAL B 1 9 ? 8.18 12.039 5.516 1 98.69 9 VAL B O 1
ATOM 626 N N . ALA B 1 10 ? 7.758 12.547 7.652 1 97.88 10 ALA B N 1
ATOM 627 C CA . ALA B 1 10 ? 9.156 12.438 8.062 1 97.88 10 ALA B CA 1
ATOM 628 C C . ALA B 1 10 ? 9.594 10.984 8.133 1 97.88 10 ALA B C 1
ATOM 630 O O . ALA B 1 10 ? 9.406 10.32 9.156 1 97.88 10 ALA B O 1
ATOM 631 N N . MET B 1 11 ? 10.219 10.477 6.977 1 96.69 11 MET B N 1
ATOM 632 C CA . MET B 1 11 ? 10.758 9.117 6.863 1 96.69 11 MET B CA 1
ATOM 633 C C . MET B 1 11 ? 12.258 9.148 6.605 1 96.69 11 MET B C 1
ATOM 635 O O . MET B 1 11 ? 12.703 9.523 5.516 1 96.69 11 MET B O 1
ATOM 639 N N . ASN B 1 12 ? 13.039 8.773 7.602 1 91.69 12 ASN B N 1
ATOM 640 C CA . ASN B 1 12 ? 14.477 9 7.492 1 91.69 12 ASN B CA 1
ATOM 641 C C . ASN B 1 12 ? 15.219 7.715 7.125 1 91.69 12 ASN B C 1
ATOM 643 O O . ASN B 1 12 ? 16.438 7.734 6.922 1 91.69 12 ASN B O 1
ATOM 647 N N . CYS B 1 13 ? 14.586 6.605 6.98 1 95 13 CYS B N 1
ATOM 648 C CA . CYS B 1 13 ? 15.227 5.336 6.648 1 95 13 CYS B CA 1
ATOM 649 C C . CYS B 1 13 ? 14.258 4.414 5.918 1 95 13 CYS B C 1
ATOM 651 O O . CYS B 1 13 ? 13.07 4.715 5.809 1 95 13 CYS B O 1
ATOM 653 N N . GLU B 1 14 ? 14.766 3.348 5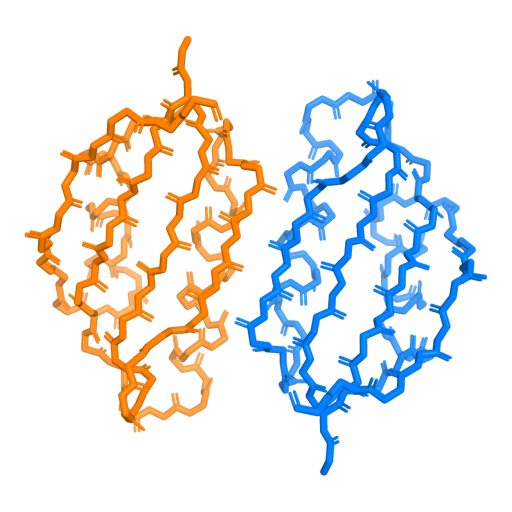.43 1 93.69 14 GLU B N 1
ATOM 654 C CA . GLU B 1 14 ? 13.969 2.406 4.656 1 93.69 14 GLU B CA 1
ATOM 655 C C . GLU B 1 14 ? 12.859 1.791 5.504 1 93.69 14 GLU B C 1
ATOM 657 O O . GLU B 1 14 ? 11.75 1.562 5.02 1 93.69 14 GLU B O 1
ATOM 662 N N . LYS B 1 15 ? 13.164 1.519 6.73 1 95.12 15 LYS B N 1
ATOM 663 C CA . LYS B 1 15 ? 12.164 0.948 7.629 1 95.12 15 LYS B CA 1
ATOM 664 C C . LYS B 1 15 ? 10.984 1.896 7.812 1 95.12 15 LYS B C 1
ATOM 666 O O . LYS B 1 15 ? 9.828 1.467 7.812 1 95.12 15 LYS B O 1
ATOM 671 N N . CYS B 1 16 ? 11.211 3.168 7.984 1 97.19 16 CYS B N 1
ATOM 672 C CA . CYS B 1 16 ? 10.148 4.156 8.141 1 97.19 16 CYS B CA 1
ATOM 673 C C . CYS B 1 16 ? 9.289 4.234 6.883 1 97.19 16 CYS B C 1
ATOM 675 O O . CYS B 1 16 ? 8.07 4.418 6.969 1 97.19 16 CYS B O 1
ATOM 677 N N . ARG B 1 17 ? 9.922 4.094 5.699 1 97.12 17 ARG B N 1
ATOM 678 C CA . ARG B 1 17 ? 9.172 4.133 4.445 1 97.12 17 ARG B CA 1
ATOM 679 C C . ARG B 1 17 ? 8.266 2.918 4.312 1 97.12 17 ARG B C 1
ATOM 681 O O . ARG B 1 17 ? 7.09 3.053 3.955 1 97.12 17 ARG B O 1
ATOM 688 N N . SER B 1 18 ? 8.812 1.789 4.676 1 96.81 18 SER B N 1
ATOM 689 C CA . SER B 1 18 ? 8.008 0.573 4.625 1 96.81 18 SER B CA 1
ATOM 690 C C . SER B 1 18 ? 6.859 0.629 5.621 1 96.81 18 SER B C 1
ATOM 692 O O . SER B 1 18 ? 5.742 0.211 5.309 1 96.81 18 SER B O 1
ATOM 694 N N . GLU B 1 19 ? 7.109 1.214 6.805 1 97.44 19 GLU B N 1
ATOM 695 C CA . GLU B 1 19 ? 6.078 1.352 7.828 1 97.44 19 GLU B CA 1
ATOM 696 C C . GLU B 1 19 ? 4.996 2.336 7.391 1 97.44 19 GLU B C 1
ATOM 698 O O . GLU B 1 19 ? 3.811 2.113 7.633 1 97.44 19 GLU B O 1
ATOM 703 N N . ALA B 1 20 ? 5.383 3.377 6.75 1 98.56 20 ALA B N 1
ATOM 704 C CA . ALA B 1 20 ? 4.398 4.34 6.262 1 98.56 20 ALA B CA 1
ATOM 705 C C . ALA B 1 20 ? 3.463 3.701 5.242 1 98.56 20 ALA B C 1
ATOM 707 O O . ALA B 1 20 ? 2.244 3.883 5.309 1 98.56 20 ALA B O 1
ATOM 708 N N . LEU B 1 21 ? 4.035 2.943 4.316 1 98.62 21 LEU B N 1
ATOM 709 C CA . LEU B 1 21 ? 3.223 2.236 3.332 1 98.62 21 LEU B CA 1
ATOM 710 C C . LEU B 1 21 ? 2.252 1.28 4.016 1 98.62 21 LEU B C 1
ATOM 712 O O . LEU B 1 21 ? 1.064 1.251 3.686 1 98.62 21 LEU B O 1
ATOM 716 N N . GLN B 1 22 ? 2.75 0.562 5.059 1 98.19 22 GLN B N 1
ATOM 717 C CA . GLN B 1 22 ? 1.942 -0.425 5.77 1 98.19 22 GLN B CA 1
ATOM 718 C C . GLN B 1 22 ? 0.785 0.24 6.508 1 98.19 22 GLN B C 1
ATOM 720 O O . GLN B 1 22 ? -0.349 -0.241 6.457 1 98.19 22 GLN B O 1
ATOM 725 N N . VAL B 1 23 ? 1.096 1.319 7.172 1 98.31 23 VAL B N 1
ATOM 726 C CA . VAL B 1 23 ? 0.078 2.037 7.934 1 98.31 23 VAL B CA 1
ATOM 727 C C . VAL B 1 23 ? -0.985 2.588 6.988 1 98.31 23 VAL B C 1
ATOM 729 O O . VAL B 1 23 ? -2.184 2.449 7.242 1 98.31 23 VAL B O 1
ATOM 732 N N . ALA B 1 24 ? -0.557 3.168 5.875 1 98.69 24 ALA B N 1
ATOM 733 C CA . ALA B 1 24 ? -1.506 3.732 4.922 1 98.69 24 ALA B CA 1
ATOM 734 C C . ALA B 1 24 ? -2.346 2.639 4.27 1 98.69 24 ALA B C 1
ATOM 736 O O . ALA B 1 24 ? -3.564 2.781 4.133 1 98.69 24 ALA B O 1
ATOM 737 N N . ALA B 1 25 ? -1.676 1.548 3.934 1 98.38 25 ALA B N 1
ATOM 738 C CA . ALA B 1 25 ? -2.355 0.441 3.266 1 98.38 25 ALA B CA 1
ATOM 739 C C . ALA B 1 25 ? -3.373 -0.217 4.195 1 98.38 25 ALA B C 1
ATOM 741 O O . ALA B 1 25 ? -4.371 -0.78 3.734 1 98.38 25 ALA B O 1
ATOM 742 N N . GLY B 1 26 ? -3.107 -0.121 5.457 1 97.19 26 GLY B N 1
ATOM 743 C CA . GLY B 1 26 ? -3.973 -0.742 6.449 1 97.19 26 GLY B CA 1
ATOM 744 C C . GLY B 1 26 ? -5.238 0.05 6.719 1 97.19 26 GLY B C 1
ATOM 745 O O . GLY B 1 26 ? -6.18 -0.461 7.328 1 97.19 26 GLY B O 1
ATOM 746 N N . GLN B 1 27 ? -5.277 1.23 6.258 1 97 27 GLN B N 1
ATOM 747 C CA . GLN B 1 27 ? -6.453 2.068 6.457 1 97 27 GLN B CA 1
ATOM 748 C C . GLN B 1 27 ? -7.625 1.582 5.609 1 97 27 GLN B C 1
ATOM 750 O O . GLN B 1 27 ? -7.473 1.351 4.406 1 97 27 GLN B O 1
ATOM 755 N N . ALA B 1 28 ? -8.797 1.444 6.285 1 95.5 28 ALA B N 1
ATOM 756 C CA . ALA B 1 28 ? -10 1.035 5.566 1 95.5 28 ALA B CA 1
ATOM 757 C C . ALA B 1 28 ? -10.305 1.995 4.422 1 95.5 28 ALA B C 1
ATOM 759 O O . ALA B 1 28 ? -10.258 3.215 4.594 1 95.5 28 ALA B O 1
ATOM 760 N N . GLY B 1 29 ? -10.602 1.355 3.307 1 96.75 29 GLY B N 1
ATOM 761 C CA . GLY B 1 29 ? -11.047 2.176 2.193 1 96.75 29 GLY B CA 1
ATOM 762 C C . GLY B 1 29 ? -9.93 2.562 1.246 1 96.75 29 GLY B C 1
ATOM 763 O O . GLY B 1 29 ? -10.172 3.195 0.216 1 96.75 29 GLY B O 1
ATOM 764 N N . VAL B 1 30 ? -8.734 2.141 1.551 1 98.19 30 VAL B N 1
ATOM 765 C CA . VAL B 1 30 ? -7.598 2.455 0.692 1 98.19 30 VAL B CA 1
ATOM 766 C C . VAL B 1 30 ? -7.551 1.481 -0.483 1 98.19 30 VAL B C 1
ATOM 768 O O . VAL B 1 30 ? -7.703 0.271 -0.301 1 98.19 30 VAL B O 1
ATOM 771 N N . ASP B 1 31 ? -7.293 2.104 -1.673 1 97.81 31 ASP B N 1
ATOM 772 C CA . ASP B 1 31 ? -7.164 1.296 -2.881 1 97.81 31 ASP B CA 1
ATOM 773 C C . ASP B 1 31 ? -5.703 1.202 -3.324 1 97.81 31 ASP B C 1
ATOM 775 O O . ASP B 1 31 ? -5.297 0.21 -3.934 1 97.81 31 ASP B O 1
ATOM 779 N N . SER B 1 32 ? -4.953 2.277 -3.029 1 98.62 32 SER B N 1
ATOM 780 C CA . SER B 1 32 ? -3.559 2.301 -3.453 1 98.62 32 SER B CA 1
ATOM 781 C C . SER B 1 32 ? -2.729 3.232 -2.576 1 98.62 32 SER B C 1
ATOM 783 O O . SER B 1 32 ? -3.227 4.258 -2.105 1 98.62 32 SER B O 1
ATOM 785 N N . VAL B 1 33 ? -1.446 2.818 -2.406 1 98.88 33 VAL B N 1
ATOM 786 C CA . VAL B 1 33 ? -0.467 3.646 -1.712 1 98.88 33 VAL B CA 1
ATOM 787 C C . VAL B 1 33 ? 0.861 3.619 -2.467 1 98.88 33 VAL B C 1
ATOM 789 O O . VAL B 1 33 ? 1.22 2.605 -3.068 1 98.88 33 VAL B O 1
ATOM 792 N N . ALA B 1 34 ? 1.529 4.777 -2.461 1 98.81 34 ALA B N 1
ATOM 793 C CA . ALA B 1 34 ? 2.811 4.863 -3.158 1 98.81 34 ALA B CA 1
ATOM 794 C C . ALA B 1 34 ? 3.723 5.898 -2.506 1 98.81 34 ALA B C 1
ATOM 796 O O . ALA B 1 34 ? 3.25 6.898 -1.962 1 98.81 34 ALA B O 1
ATOM 797 N N . LEU B 1 35 ? 4.973 5.59 -2.598 1 98.44 35 LEU B N 1
ATOM 798 C CA . LEU B 1 35 ? 5.965 6.602 -2.25 1 98.44 35 LEU B CA 1
ATOM 799 C C . LEU B 1 35 ? 6.219 7.539 -3.426 1 98.44 35 LEU B C 1
ATOM 801 O O . LEU B 1 35 ? 6.238 7.102 -4.578 1 98.44 35 LEU B O 1
ATOM 805 N N . ASP B 1 36 ? 6.348 8.828 -3.143 1 97.69 36 ASP B N 1
ATOM 806 C CA . ASP B 1 36 ? 6.598 9.844 -4.168 1 97.69 36 ASP B CA 1
ATOM 807 C C . ASP B 1 36 ? 7.555 10.914 -3.656 1 97.69 36 ASP B C 1
ATOM 809 O O . ASP B 1 36 ? 7.898 10.938 -2.473 1 97.69 36 ASP B O 1
ATOM 813 N N . GLY B 1 37 ? 8.055 11.711 -4.605 1 95.94 37 GLY B N 1
ATOM 814 C CA . GLY B 1 37 ? 9.023 12.758 -4.301 1 95.94 37 GLY B CA 1
ATOM 815 C C . GLY B 1 37 ? 10.445 12.375 -4.648 1 95.94 37 GLY B C 1
ATOM 816 O O . GLY B 1 37 ? 10.758 11.188 -4.781 1 95.94 37 GLY B O 1
ATOM 817 N N . LYS B 1 38 ? 11.266 13.328 -4.656 1 93.25 38 LYS B N 1
ATOM 818 C CA . LYS B 1 38 ? 12.664 13.102 -5.012 1 93.25 38 LYS B CA 1
ATOM 819 C C . LYS B 1 38 ? 13.352 12.211 -3.984 1 93.25 38 LYS B C 1
ATOM 821 O O . LYS B 1 38 ? 14.133 11.32 -4.348 1 93.25 38 LYS B O 1
ATOM 826 N N . GLU B 1 39 ? 13.117 12.391 -2.764 1 93.69 39 GLU B N 1
ATOM 827 C CA . GLU B 1 39 ? 13.734 11.625 -1.683 1 93.69 39 GLU B CA 1
ATOM 828 C C . GLU B 1 39 ? 12.742 10.633 -1.072 1 93.69 39 GLU B C 1
ATOM 830 O O . GLU B 1 39 ? 12.938 10.164 0.048 1 93.69 39 GLU B O 1
ATOM 835 N N . LYS B 1 40 ? 11.602 10.43 -1.722 1 96 40 LYS B N 1
ATOM 836 C CA . LYS B 1 40 ? 10.562 9.516 -1.256 1 96 40 LYS B CA 1
ATOM 837 C C . LYS B 1 40 ? 9.984 9.969 0.08 1 96 40 LYS B C 1
ATOM 839 O O . LYS B 1 40 ? 9.789 9.156 0.988 1 96 40 LYS B O 1
ATOM 844 N N . GLU B 1 41 ? 9.836 11.328 0.145 1 97.06 41 GLU B N 1
ATOM 845 C CA . GLU B 1 41 ? 9.352 11.883 1.408 1 97.06 41 GLU B CA 1
ATOM 846 C C . GLU B 1 41 ? 7.836 12.023 1.411 1 97.06 41 GLU B C 1
ATOM 848 O O . GLU B 1 41 ? 7.246 12.445 2.408 1 97.06 41 GLU B O 1
ATOM 853 N N . LYS B 1 42 ? 7.199 11.656 0.32 1 98.56 42 LYS B N 1
ATOM 854 C CA . LYS B 1 42 ? 5.746 11.766 0.209 1 98.56 42 LYS B CA 1
ATOM 855 C C . LYS B 1 42 ? 5.094 10.391 0.127 1 98.56 42 LYS B C 1
ATOM 857 O O . LYS B 1 42 ? 5.641 9.477 -0.49 1 98.56 42 LYS B O 1
ATOM 862 N N . VAL B 1 43 ? 3.926 10.289 0.723 1 98.81 43 VAL B N 1
ATOM 863 C CA . VAL B 1 43 ? 3.031 9.148 0.577 1 98.81 43 VAL B CA 1
ATOM 864 C C . VAL B 1 43 ? 1.767 9.57 -0.166 1 98.81 43 VAL B C 1
ATOM 866 O O . VAL B 1 43 ? 1.092 10.523 0.237 1 98.81 43 VAL B O 1
ATOM 869 N N . VAL B 1 44 ? 1.462 8.945 -1.329 1 98.88 44 VAL B N 1
ATOM 870 C CA . VAL B 1 44 ? 0.25 9.18 -2.107 1 98.88 44 VAL B CA 1
ATOM 871 C C . VAL B 1 44 ? -0.762 8.07 -1.84 1 98.88 44 VAL B C 1
ATOM 873 O O . VAL B 1 44 ? -0.452 6.887 -2.006 1 98.88 44 VAL B O 1
ATOM 876 N N . VAL B 1 45 ? -1.933 8.484 -1.415 1 98.88 45 VAL B N 1
ATOM 877 C CA . VAL B 1 45 ? -2.955 7.512 -1.05 1 98.88 45 VAL B CA 1
ATOM 878 C C . VAL B 1 45 ? -4.234 7.785 -1.841 1 98.88 45 VAL B C 1
ATOM 880 O O . VAL B 1 45 ? -4.684 8.93 -1.932 1 98.88 45 VAL B O 1
ATOM 883 N N . ILE B 1 46 ? -4.789 6.73 -2.412 1 98.75 46 ILE B N 1
ATOM 884 C CA . ILE B 1 46 ? -6.027 6.844 -3.172 1 98.75 46 ILE B CA 1
ATOM 885 C C . ILE B 1 46 ? -7.066 5.879 -2.611 1 98.75 46 ILE B C 1
ATOM 887 O O . ILE B 1 46 ? -6.75 4.727 -2.303 1 98.75 46 ILE B O 1
ATOM 891 N N . GLY B 1 47 ? -8.281 6.312 -2.447 1 98.19 47 GLY B N 1
ATOM 892 C CA . GLY B 1 47 ? -9.367 5.461 -1.992 1 98.19 47 GLY B CA 1
ATOM 893 C C . GLY B 1 47 ? -10.508 6.234 -1.357 1 98.19 47 GLY B C 1
ATOM 894 O O . GLY B 1 47 ? -10.727 7.406 -1.678 1 98.19 47 GLY B O 1
ATOM 895 N N . ASP B 1 48 ? -11.352 5.578 -0.638 1 97.38 48 ASP B N 1
ATOM 896 C CA . ASP B 1 48 ? -12.453 6.125 0.15 1 97.38 48 ASP B CA 1
ATOM 897 C C . ASP B 1 48 ? -12.195 5.945 1.645 1 97.38 48 ASP B C 1
ATOM 899 O O . ASP B 1 48 ? -12.727 5.02 2.262 1 97.38 48 ASP B O 1
ATOM 903 N N . PHE B 1 49 ? -11.336 6.805 2.141 1 97.44 49 PHE B N 1
ATOM 904 C CA . PHE B 1 49 ? -10.859 6.656 3.51 1 97.44 49 PHE B CA 1
ATOM 905 C C . PHE B 1 49 ? -10.953 7.98 4.262 1 97.44 49 PHE B C 1
ATOM 907 O O . PHE B 1 49 ? -11.234 9.023 3.666 1 97.44 49 PHE B O 1
ATOM 914 N N . ASP B 1 50 ? -10.758 7.984 5.586 1 97.88 50 ASP B N 1
ATOM 915 C CA . ASP B 1 50 ? -10.703 9.148 6.461 1 97.88 50 ASP B CA 1
ATOM 916 C C . ASP B 1 50 ? -9.297 9.742 6.492 1 97.88 50 ASP B C 1
ATOM 918 O O . ASP B 1 50 ? -8.422 9.242 7.195 1 97.88 50 ASP B O 1
ATOM 922 N N . ALA B 1 51 ? -9.109 10.852 5.809 1 97.56 51 ALA B N 1
ATOM 923 C CA . ALA B 1 51 ? -7.785 11.453 5.629 1 97.56 51 ALA B CA 1
ATOM 924 C C . ALA B 1 51 ? -7.219 11.938 6.961 1 97.56 51 ALA B C 1
ATOM 926 O O . ALA B 1 51 ? -6.008 11.875 7.188 1 97.56 51 ALA B O 1
ATOM 927 N N . VAL B 1 52 ? -8.117 12.406 7.789 1 97.44 52 VAL B N 1
ATOM 928 C CA . VAL B 1 52 ? -7.68 12.914 9.086 1 97.44 52 VAL B CA 1
ATOM 929 C C . VAL B 1 52 ? -7.184 11.758 9.953 1 97.44 52 VAL B C 1
ATOM 931 O O . VAL B 1 52 ? -6.129 11.852 10.586 1 97.44 52 VAL B O 1
ATOM 934 N N . LYS B 1 53 ? -7.945 10.695 9.898 1 98.12 53 LYS B N 1
ATOM 935 C CA . LYS B 1 53 ? -7.551 9.523 10.68 1 98.12 53 LYS B CA 1
ATOM 936 C C . LYS B 1 53 ? -6.238 8.938 10.164 1 98.12 53 LYS B C 1
ATOM 938 O O . LYS B 1 53 ? -5.355 8.586 10.953 1 98.12 53 LYS B O 1
ATOM 943 N N . LEU B 1 54 ? -6.062 8.82 8.938 1 98.5 54 LEU B N 1
ATOM 944 C CA . LEU B 1 54 ? -4.832 8.312 8.336 1 98.5 54 LEU B CA 1
ATOM 945 C C . LEU B 1 54 ? -3.637 9.172 8.742 1 98.5 54 LEU B C 1
ATOM 947 O O . LEU B 1 54 ? -2.6 8.648 9.148 1 98.5 54 LEU B O 1
ATOM 951 N N . THR B 1 55 ? -3.805 10.461 8.656 1 98.62 55 THR B N 1
ATOM 952 C CA . THR B 1 55 ? -2.729 11.391 8.977 1 98.62 55 THR B CA 1
ATOM 953 C C . THR B 1 55 ? -2.305 11.234 10.438 1 98.62 55 THR B C 1
ATOM 955 O O . THR B 1 55 ? -1.109 11.203 10.742 1 98.62 55 THR B O 1
ATOM 958 N N . ASN B 1 56 ? -3.307 11.094 11.273 1 98.69 56 ASN B N 1
ATOM 959 C CA . ASN B 1 56 ? -3.018 10.938 12.695 1 98.69 56 ASN B CA 1
ATOM 960 C C . ASN B 1 56 ? -2.291 9.625 12.977 1 98.69 56 ASN B C 1
ATOM 962 O O . ASN B 1 56 ? -1.376 9.578 13.797 1 98.69 56 ASN B O 1
ATOM 966 N N . ASN B 1 57 ? -2.668 8.562 12.289 1 98.62 57 ASN B N 1
ATOM 967 C CA . ASN B 1 57 ? -2.006 7.273 12.453 1 98.62 57 ASN B CA 1
ATOM 968 C C . ASN B 1 57 ? -0.549 7.332 11.992 1 98.62 57 ASN B C 1
ATOM 970 O O . ASN B 1 57 ? 0.331 6.77 12.648 1 98.62 57 ASN B O 1
ATOM 974 N N . LEU B 1 58 ? -0.277 8.039 11.008 1 98.62 58 LEU B N 1
ATOM 975 C CA . LEU B 1 58 ? 1.089 8.188 10.516 1 98.62 58 LEU B CA 1
ATOM 976 C C . LEU B 1 58 ? 1.932 8.992 11.508 1 98.62 58 LEU B C 1
ATOM 978 O O . LEU B 1 58 ? 3.092 8.656 11.75 1 98.62 58 LEU B O 1
ATOM 982 N N . ARG B 1 59 ? 1.282 10.008 12.047 1 98.44 59 ARG B N 1
ATOM 983 C CA . ARG B 1 59 ? 1.992 10.789 13.055 1 98.44 59 ARG B CA 1
ATOM 984 C C . ARG B 1 59 ? 2.367 9.93 14.258 1 98.44 59 ARG B C 1
ATOM 986 O O . ARG B 1 59 ? 3.475 10.047 14.789 1 98.44 59 ARG B O 1
ATOM 993 N N . LYS B 1 60 ? 1.504 9.109 14.602 1 98.5 60 LYS B N 1
ATOM 994 C CA . LYS B 1 60 ? 1.686 8.281 15.789 1 98.5 60 LYS B CA 1
ATOM 995 C C . LYS B 1 60 ? 2.715 7.184 15.547 1 98.5 60 LYS B C 1
ATOM 997 O O . LYS B 1 60 ? 3.529 6.879 16.422 1 98.5 60 LYS B O 1
ATOM 1002 N N . LYS B 1 61 ? 2.715 6.664 14.375 1 97.94 61 LYS B N 1
ATOM 1003 C CA . LYS B 1 61 ? 3.42 5.402 14.172 1 97.94 61 LYS B CA 1
ATOM 1004 C C . LYS B 1 61 ? 4.699 5.609 13.367 1 97.94 61 LYS B C 1
ATOM 1006 O O . LYS B 1 61 ? 5.609 4.777 13.414 1 97.94 61 LYS B O 1
ATOM 1011 N N . VAL B 1 62 ? 4.809 6.629 12.68 1 98 62 VAL B N 1
ATOM 1012 C CA . VAL B 1 62 ? 5.938 6.762 11.773 1 98 62 VAL B CA 1
ATOM 1013 C C . VAL B 1 62 ? 6.703 8.047 12.078 1 98 62 VAL B C 1
ATOM 1015 O O . VAL B 1 62 ? 7.883 8 12.445 1 98 62 VAL B O 1
ATOM 1018 N N . GLY B 1 63 ? 5.969 9.18 11.867 1 97.81 63 GLY B N 1
ATOM 1019 C CA . GLY B 1 63 ? 6.641 10.453 12.047 1 97.81 63 GLY B CA 1
ATOM 1020 C C . GLY B 1 63 ? 5.762 11.648 11.727 1 97.81 63 GLY B C 1
ATOM 1021 O O . GLY B 1 63 ? 4.598 11.484 11.359 1 97.81 63 GLY B O 1
ATOM 1022 N N . ALA B 1 64 ? 6.336 12.867 11.969 1 98.44 64 ALA B N 1
ATOM 1023 C CA . ALA B 1 64 ? 5.602 14.086 11.641 1 98.44 64 ALA B CA 1
ATOM 1024 C C . ALA B 1 64 ? 5.012 14 10.234 1 98.44 64 ALA B C 1
ATOM 1026 O O . ALA B 1 64 ? 5.699 13.625 9.281 1 98.44 64 ALA B O 1
ATOM 1027 N N . THR B 1 65 ? 3.678 14.312 10.133 1 98.62 65 THR B N 1
ATOM 1028 C CA . THR B 1 65 ? 2.955 14.156 8.883 1 98.62 65 THR B CA 1
ATOM 1029 C C . THR B 1 65 ? 2.121 15.398 8.57 1 98.62 65 THR B C 1
ATOM 1031 O O . THR B 1 65 ? 1.408 15.898 9.445 1 98.62 65 THR B O 1
ATOM 1034 N N . GLU B 1 66 ? 2.322 15.914 7.344 1 98.19 66 GLU B N 1
ATOM 1035 C CA . GLU B 1 66 ? 1.523 17.047 6.871 1 98.19 66 GLU B CA 1
ATOM 1036 C C . GLU B 1 66 ? 0.792 16.688 5.578 1 98.19 66 GLU B C 1
ATOM 1038 O O . GLU B 1 66 ? 1.349 16.016 4.703 1 98.19 66 GLU B O 1
ATOM 1043 N N . ILE B 1 67 ? -0.523 17.141 5.438 1 98.31 67 ILE B N 1
ATOM 1044 C CA . ILE B 1 67 ? -1.269 16.969 4.195 1 98.31 67 ILE B CA 1
ATOM 1045 C C . ILE B 1 67 ? -0.848 18.031 3.188 1 98.31 67 ILE B C 1
ATOM 1047 O O . ILE B 1 67 ? -1 19.234 3.439 1 98.31 67 ILE B O 1
ATOM 1051 N N . LEU B 1 68 ? -0.356 17.656 2.135 1 98.38 68 LEU B N 1
ATOM 1052 C CA . LEU B 1 68 ? 0.055 18.594 1.09 1 98.38 68 LEU B CA 1
ATOM 1053 C C . LEU B 1 68 ? -1.083 18.844 0.105 1 98.38 68 LEU B C 1
ATOM 1055 O O . LEU B 1 68 ? -1.306 19.984 -0.318 1 98.38 68 LEU B O 1
ATOM 1059 N N . THR B 1 69 ? -1.736 17.766 -0.311 1 97.56 69 THR B N 1
ATOM 1060 C CA . THR B 1 69 ? -2.869 17.891 -1.2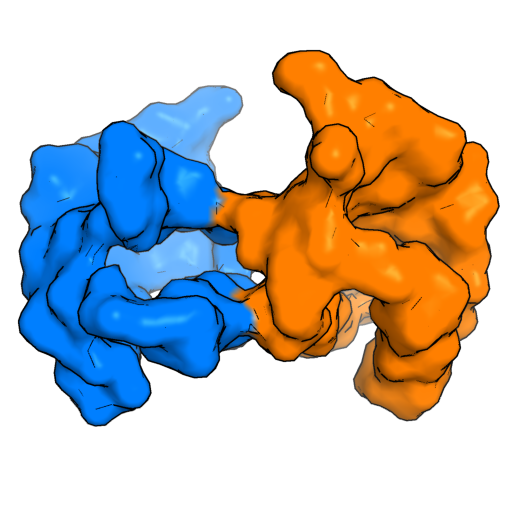22 1 97.56 69 THR B CA 1
ATOM 1061 C C . THR B 1 69 ? -3.98 16.922 -0.833 1 97.56 69 THR B C 1
ATOM 1063 O O . THR B 1 69 ? -3.711 15.82 -0.341 1 97.56 69 THR B O 1
ATOM 1066 N N . LEU B 1 70 ? -5.207 17.375 -0.922 1 96.38 70 LEU B N 1
ATOM 1067 C CA . LEU B 1 70 ? -6.422 16.578 -0.779 1 96.38 70 LEU B CA 1
ATOM 1068 C C . LEU B 1 70 ? -7.391 16.859 -1.925 1 96.38 70 LEU B C 1
ATOM 1070 O O . LEU B 1 70 ? -7.82 18 -2.119 1 96.38 70 LEU B O 1
ATOM 1074 N N . GLY B 1 71 ? -7.566 15.781 -2.785 1 96.12 71 GLY B N 1
ATOM 1075 C CA . GLY B 1 71 ? -8.438 16.031 -3.92 1 96.12 71 GLY B CA 1
ATOM 1076 C C . GLY B 1 71 ? -9.266 14.828 -4.32 1 96.12 71 GLY B C 1
ATOM 1077 O O . GLY B 1 71 ? -8.977 13.703 -3.9 1 96.12 71 GLY B O 1
ATOM 1078 N N . LYS B 1 72 ? -10.352 15.109 -5.23 1 93.12 72 LYS B N 1
ATOM 1079 C CA . LYS B 1 72 ? -11.18 14.039 -5.773 1 93.12 72 LYS B CA 1
ATOM 1080 C C . LYS B 1 72 ? -10.398 13.219 -6.801 1 93.12 72 LYS B C 1
ATOM 1082 O O . LYS B 1 72 ? -9.602 13.766 -7.559 1 93.12 72 LYS B O 1
ATOM 1087 N N . HIS B 1 73 ? -10.484 11.922 -6.543 1 90.88 73 HIS B N 1
ATOM 1088 C CA . HIS B 1 73 ? -9.906 11.016 -7.531 1 90.88 73 HIS B CA 1
ATOM 1089 C C . HIS B 1 73 ? -10.992 10.414 -8.422 1 90.88 73 HIS B C 1
ATOM 1091 O O . HIS B 1 73 ? -11.938 9.805 -7.93 1 90.88 73 HIS B O 1
ATOM 1097 N N . ASN B 1 74 ? -11.086 10.797 -9.734 1 76.5 74 ASN B N 1
ATOM 1098 C CA . ASN B 1 74 ? -12.141 10.422 -10.672 1 76.5 74 ASN B CA 1
ATOM 1099 C C . ASN B 1 74 ? -11.867 9.062 -11.312 1 76.5 74 ASN B C 1
ATOM 1101 O O . ASN B 1 74 ? -10.711 8.688 -11.508 1 76.5 74 ASN B O 1
#

Organism: Gossypium tomentosum (NCBI:txid34277)

Foldseek 3Di:
DKKKWKKFFPADDPVLLVVLLVLLVPFPFWDDWDFDDPVSRMIITMGPGDPVVSQVSSCVGRHHMDTPDMGDDD/DKKKWKKFFPADDPVLLVVLLVLLVPFPFWDDWDQDDPVSRMIITMGPGDPVVSQVSSCVGRHHMDTPDMGDDD

Radius of gyration: 14.16 Å; Cα contacts (8 Å, |Δi|>4): 358; chains: 2; bounding box: 32×37×32 Å

Nearest PDB structures (foldseek):
  6r8k-assembly1_B  TM=9.656E-01  e=9.287E-11  Oryza sativa Japonica Group
  7qzd-assembly1_A  TM=9.689E-01  e=3.442E-10  Oryza sativa Japonica Group
  6fu9-assembly1_A  TM=9.723E-01  e=1.183E-08  Oryza sativa Japonica Group
  7nmm-assembly2_B  TM=9.404E-01  e=1.752E-08  Setaria italica
  7nlj-assembly1_A  TM=9.129E-01  e=7.404E-08  Setaria italica